Protein AF-A0A951SJ91-F1 (afdb_monomer)

Structure (mmCIF, N/CA/C/O backbone):
data_AF-A0A951SJ91-F1
#
_entry.id   AF-A0A951SJ91-F1
#
loop_
_atom_site.group_PDB
_atom_site.id
_atom_site.type_symbol
_atom_site.label_atom_id
_atom_site.label_alt_id
_atom_site.label_comp_id
_atom_site.label_asym_id
_atom_site.label_entity_id
_atom_site.label_seq_id
_atom_site.pdbx_PDB_ins_code
_atom_site.Cartn_x
_atom_site.Cartn_y
_atom_site.Cartn_z
_atom_site.occupancy
_atom_site.B_iso_or_equiv
_atom_site.auth_seq_id
_atom_site.auth_comp_id
_atom_site.auth_asym_id
_atom_site.auth_atom_id
_atom_site.pdbx_PDB_model_num
ATOM 1 N N . MET A 1 1 ? 55.233 -28.623 -39.637 1.00 49.59 1 MET A N 1
ATOM 2 C CA . MET A 1 1 ? 53.823 -29.049 -39.462 1.00 49.59 1 MET A CA 1
ATOM 3 C C . MET A 1 1 ? 53.183 -28.262 -38.309 1.00 49.59 1 MET A C 1
ATOM 5 O O . MET A 1 1 ? 52.496 -28.827 -37.476 1.00 49.59 1 MET A O 1
ATOM 9 N N . THR A 1 2 ? 53.434 -26.947 -38.256 1.00 54.41 2 THR A N 1
ATOM 10 C CA . THR A 1 2 ? 53.292 -26.124 -37.033 1.00 54.41 2 THR A CA 1
ATOM 11 C C . THR A 1 2 ? 52.490 -24.838 -37.268 1.00 54.41 2 THR A C 1
ATOM 13 O O . THR A 1 2 ? 51.971 -24.263 -36.326 1.00 54.41 2 THR A O 1
ATOM 16 N N . ALA A 1 3 ? 52.283 -24.431 -38.526 1.00 51.47 3 ALA A N 1
ATOM 17 C CA . ALA A 1 3 ? 51.548 -23.208 -38.870 1.00 51.47 3 ALA A CA 1
ATOM 18 C C . ALA A 1 3 ? 50.010 -23.360 -38.848 1.00 51.47 3 ALA A C 1
ATOM 20 O O . ALA A 1 3 ? 49.278 -22.373 -38.905 1.00 51.47 3 ALA A O 1
ATOM 21 N N . ARG A 1 4 ? 49.487 -24.596 -38.799 1.00 49.28 4 ARG A N 1
ATOM 22 C CA . ARG A 1 4 ? 48.033 -24.851 -38.810 1.00 49.28 4 ARG A CA 1
ATOM 23 C C . ARG A 1 4 ? 47.406 -24.718 -37.419 1.00 49.28 4 ARG A C 1
ATOM 25 O O . ARG A 1 4 ? 46.230 -24.389 -37.332 1.00 49.28 4 ARG A O 1
ATOM 32 N N . THR A 1 5 ? 48.195 -24.926 -36.367 1.00 52.50 5 THR A N 1
ATOM 33 C CA . THR A 1 5 ? 47.739 -24.951 -34.971 1.00 52.50 5 THR A CA 1
ATOM 34 C C . THR A 1 5 ? 47.610 -23.543 -34.373 1.00 52.50 5 THR A C 1
ATOM 36 O O . THR A 1 5 ? 46.687 -23.285 -33.603 1.00 52.50 5 THR A O 1
ATOM 39 N N . GLU A 1 6 ? 48.447 -22.592 -34.799 1.00 48.12 6 GLU A N 1
ATOM 40 C CA . GLU A 1 6 ? 48.393 -21.195 -34.330 1.00 48.12 6 GLU A CA 1
ATOM 41 C C . GLU A 1 6 ? 47.190 -20.422 -34.896 1.00 48.12 6 GLU A C 1
ATOM 43 O O . GLU A 1 6 ? 46.561 -19.633 -34.190 1.00 48.12 6 GLU A O 1
ATOM 48 N N . ARG A 1 7 ? 46.774 -20.706 -36.142 1.00 52.22 7 ARG A N 1
ATOM 49 C CA . ARG A 1 7 ? 45.568 -20.089 -36.732 1.00 52.22 7 ARG A CA 1
ATOM 50 C C . ARG A 1 7 ? 44.275 -20.511 -36.044 1.00 52.22 7 ARG A C 1
ATOM 52 O O . ARG A 1 7 ? 43.308 -19.755 -36.067 1.00 52.22 7 ARG A O 1
ATOM 59 N N . THR A 1 8 ? 44.227 -21.709 -35.472 1.00 52.72 8 THR A N 1
ATOM 60 C CA . THR A 1 8 ? 43.046 -22.186 -34.744 1.00 52.72 8 THR A CA 1
ATOM 61 C C . THR A 1 8 ? 42.941 -21.582 -33.350 1.00 52.72 8 THR A C 1
ATOM 63 O O . THR A 1 8 ? 41.828 -21.277 -32.942 1.00 52.72 8 THR A O 1
ATOM 66 N N . ALA A 1 9 ? 44.058 -21.329 -32.660 1.00 50.81 9 ALA A N 1
ATOM 67 C CA . ALA A 1 9 ? 44.042 -20.654 -31.360 1.00 50.81 9 ALA A CA 1
ATOM 68 C C . ALA A 1 9 ? 43.605 -19.183 -31.495 1.00 50.81 9 ALA A C 1
ATOM 70 O O . ALA A 1 9 ? 42.631 -18.769 -30.872 1.00 50.81 9 ALA A O 1
ATOM 71 N N . SER A 1 10 ? 44.210 -18.443 -32.433 1.00 49.03 10 SER A N 1
ATOM 72 C CA . SER A 1 10 ? 43.890 -17.027 -32.677 1.00 49.03 10 SER A CA 1
ATOM 73 C C . SER A 1 10 ? 42.426 -16.787 -33.090 1.00 49.03 10 SER A C 1
ATOM 75 O O . SER A 1 10 ? 41.836 -15.771 -32.726 1.00 49.03 10 SER A O 1
ATOM 77 N N . LYS A 1 11 ? 41.806 -17.738 -33.806 1.00 51.31 11 LYS A N 1
ATOM 78 C CA . LYS A 1 11 ? 40.409 -17.649 -34.273 1.00 51.31 11 LYS A CA 1
ATOM 79 C C . LYS A 1 11 ? 39.373 -18.069 -33.218 1.00 51.31 11 LYS A C 1
ATOM 81 O O . LYS A 1 11 ? 38.188 -17.791 -33.384 1.00 51.31 11 LYS A O 1
ATOM 86 N N . VAL A 1 12 ? 39.797 -18.772 -32.167 1.00 51.25 12 VAL A N 1
ATOM 87 C CA . VAL A 1 12 ? 38.943 -19.140 -31.026 1.00 51.25 12 VAL A CA 1
ATOM 88 C C . VAL A 1 12 ? 38.939 -18.017 -29.988 1.00 51.25 12 VAL A C 1
ATOM 90 O O . VAL A 1 12 ? 37.874 -17.683 -29.477 1.00 51.25 12 VAL A O 1
ATOM 93 N N . GLU A 1 13 ? 40.083 -17.369 -29.764 1.00 48.16 13 GLU A N 1
ATOM 94 C CA . GLU A 1 13 ? 40.218 -16.226 -28.846 1.00 48.16 13 GLU A CA 1
ATOM 95 C C . GLU A 1 13 ? 39.418 -15.000 -29.317 1.00 48.16 13 GLU A C 1
ATOM 97 O O . GLU A 1 13 ? 38.679 -14.407 -28.538 1.00 48.16 13 GLU A O 1
ATOM 102 N N . THR A 1 14 ? 39.415 -14.706 -30.624 1.00 51.28 14 THR A N 1
ATOM 103 C CA . THR A 1 14 ? 38.581 -13.625 -31.199 1.00 51.28 14 THR A CA 1
ATOM 104 C C . THR A 1 14 ? 37.077 -13.906 -31.172 1.00 51.28 14 THR A C 1
ATOM 106 O O . THR A 1 14 ? 36.283 -12.988 -31.335 1.00 51.28 14 THR A O 1
ATOM 109 N N . ARG A 1 15 ? 36.654 -15.161 -30.974 1.00 50.06 15 ARG A N 1
ATOM 110 C CA . ARG A 1 15 ? 35.231 -15.538 -30.926 1.00 50.06 15 ARG A CA 1
ATOM 111 C C . ARG A 1 15 ? 34.666 -15.542 -29.504 1.00 50.06 15 ARG A C 1
ATOM 113 O O . ARG A 1 15 ? 33.449 -15.513 -29.341 1.00 50.06 15 ARG A O 1
ATOM 120 N N . ALA A 1 16 ? 35.534 -15.613 -28.496 1.00 49.72 16 ALA A N 1
ATOM 121 C CA . ALA A 1 16 ? 35.150 -15.530 -27.091 1.00 49.72 16 ALA A CA 1
ATOM 122 C C . ALA A 1 16 ? 34.944 -14.071 -26.644 1.00 49.72 16 ALA A C 1
ATOM 124 O O . ALA A 1 16 ? 34.013 -13.808 -25.889 1.00 49.72 16 ALA A O 1
ATOM 125 N N . ASP A 1 17 ? 35.731 -13.133 -27.182 1.00 47.31 17 ASP A N 1
ATOM 126 C CA . ASP A 1 17 ? 35.609 -11.695 -26.882 1.00 47.31 17 ASP A CA 1
ATOM 127 C C . ASP A 1 17 ? 34.339 -11.050 -27.475 1.00 47.31 17 ASP A C 1
ATOM 129 O O . ASP A 1 17 ? 33.801 -10.088 -26.933 1.00 47.31 17 ASP A O 1
ATOM 133 N N . ASP A 1 18 ? 33.789 -11.622 -28.550 1.00 50.06 18 ASP A N 1
ATOM 134 C CA . ASP A 1 18 ? 32.609 -11.093 -29.258 1.00 50.06 18 ASP A CA 1
ATOM 135 C C . ASP A 1 18 ? 31.266 -11.477 -28.599 1.00 50.06 18 ASP A C 1
ATOM 137 O O . ASP A 1 18 ? 30.194 -11.097 -29.061 1.00 50.06 18 ASP A O 1
ATOM 141 N N . ARG A 1 19 ? 31.302 -12.263 -27.513 1.00 52.75 19 ARG A N 1
ATOM 142 C CA . ARG A 1 19 ? 30.105 -12.666 -26.752 1.00 52.75 19 ARG A CA 1
ATOM 143 C C . ARG A 1 19 ? 29.877 -11.851 -25.485 1.00 52.75 19 ARG A C 1
ATOM 145 O O . ARG A 1 19 ? 28.822 -11.961 -24.884 1.00 52.75 19 ARG A O 1
ATOM 152 N N . MET A 1 20 ? 30.828 -11.013 -25.077 1.00 47.75 20 MET A N 1
ATOM 153 C CA . MET A 1 20 ? 30.687 -10.206 -23.859 1.00 47.75 20 MET A CA 1
ATOM 154 C C . MET A 1 20 ? 30.019 -8.838 -24.097 1.00 47.75 20 MET A C 1
ATOM 156 O O . MET A 1 20 ? 29.743 -8.112 -23.147 1.00 47.75 20 MET A O 1
ATOM 160 N N . THR A 1 21 ? 29.671 -8.510 -25.346 1.00 55.25 21 THR A N 1
ATOM 161 C CA . THR A 1 21 ? 28.839 -7.357 -25.753 1.00 55.25 21 THR A CA 1
ATOM 162 C C . THR A 1 21 ? 27.335 -7.694 -25.757 1.00 55.25 21 THR A C 1
ATOM 164 O O . THR A 1 21 ? 26.561 -7.145 -26.539 1.00 55.25 21 THR A O 1
ATOM 167 N N . GLU A 1 22 ? 26.906 -8.621 -24.896 1.00 63.34 22 GLU A N 1
ATOM 168 C CA . GLU A 1 22 ? 25.651 -9.382 -25.033 1.00 63.34 22 GLU A CA 1
ATOM 169 C C . GLU A 1 22 ? 24.344 -8.604 -24.772 1.00 63.34 22 GLU A C 1
ATOM 171 O O . GLU A 1 22 ? 23.268 -9.129 -25.048 1.00 63.34 22 GLU A O 1
ATOM 176 N N . PHE A 1 23 ? 24.399 -7.334 -24.351 1.00 63.84 23 PHE A N 1
ATOM 177 C CA . PHE A 1 23 ? 23.214 -6.470 -24.252 1.00 63.84 23 PHE A CA 1
ATOM 178 C C . PHE A 1 23 ? 23.517 -5.072 -24.798 1.00 63.84 23 PHE A C 1
ATOM 180 O O . PHE A 1 23 ? 24.390 -4.380 -24.263 1.00 63.84 23 PHE A O 1
ATOM 187 N N . PRO A 1 24 ? 22.827 -4.614 -25.856 1.00 76.50 24 PRO A N 1
ATOM 188 C CA . PRO A 1 24 ? 23.099 -3.304 -26.425 1.00 76.50 24 PRO A CA 1
ATOM 189 C C . PRO A 1 24 ? 22.694 -2.214 -25.417 1.00 76.50 24 PRO A C 1
ATOM 191 O O . PRO A 1 24 ? 21.654 -2.298 -24.765 1.00 76.50 24 PRO A O 1
ATOM 194 N N . ALA A 1 25 ? 23.509 -1.162 -25.290 1.00 80.31 25 ALA A N 1
ATOM 195 C CA . ALA A 1 25 ? 23.291 -0.082 -24.318 1.00 80.31 25 ALA A CA 1
ATOM 196 C C . ALA A 1 25 ? 21.861 0.524 -24.312 1.00 80.31 25 ALA A C 1
ATOM 198 O O . ALA A 1 25 ? 21.367 0.835 -23.227 1.00 80.31 25 ALA A O 1
ATOM 199 N N . PRO A 1 26 ? 21.154 0.664 -25.456 1.00 83.44 26 PRO A N 1
ATOM 200 C CA . PRO A 1 26 ? 19.747 1.071 -25.472 1.00 83.44 26 PRO A CA 1
ATOM 201 C C . PRO A 1 26 ? 18.810 0.139 -24.697 1.00 83.44 26 PRO A C 1
ATOM 203 O O . PRO A 1 26 ? 17.900 0.622 -24.027 1.00 83.44 26 PRO A O 1
ATOM 206 N N . ASP A 1 27 ? 19.038 -1.172 -24.749 1.00 84.44 27 ASP A N 1
ATOM 207 C CA . ASP A 1 27 ? 18.193 -2.160 -24.075 1.00 84.44 27 ASP A CA 1
ATOM 208 C C . ASP A 1 27 ? 18.441 -2.137 -22.561 1.00 84.44 27 ASP A C 1
ATOM 210 O O . ASP A 1 27 ? 17.496 -2.157 -21.772 1.00 84.44 27 ASP A O 1
ATOM 214 N N . LEU A 1 28 ? 19.696 -1.945 -22.139 1.00 83.69 28 LEU A N 1
ATOM 215 C CA . LEU A 1 28 ? 20.040 -1.718 -20.730 1.00 83.69 28 LEU A CA 1
ATOM 216 C C . LEU A 1 28 ? 19.425 -0.424 -20.178 1.00 83.69 28 LEU A C 1
ATOM 218 O O . LEU A 1 28 ? 18.937 -0.403 -19.043 1.00 83.69 28 LEU A O 1
ATOM 222 N N . MET A 1 29 ? 19.412 0.653 -20.970 1.00 88.06 29 MET A N 1
ATOM 223 C CA . MET A 1 29 ? 18.747 1.901 -20.585 1.00 88.06 29 MET A CA 1
ATOM 224 C C . MET A 1 29 ? 17.239 1.695 -20.417 1.00 88.06 29 MET A C 1
ATOM 226 O O . MET A 1 29 ? 16.693 2.078 -19.384 1.00 88.06 29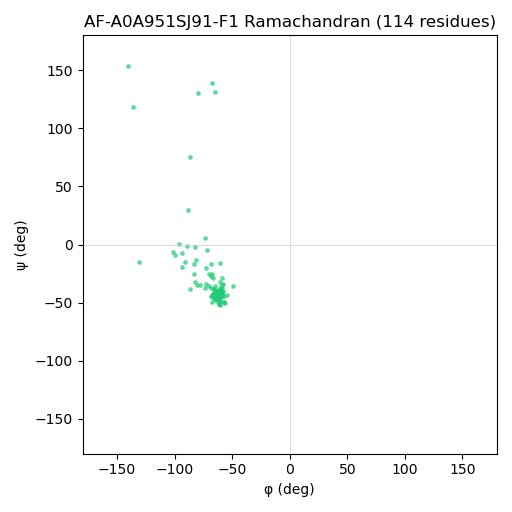 MET A O 1
ATOM 230 N N . LYS A 1 30 ? 16.571 1.030 -21.368 1.00 87.62 30 LYS A N 1
ATOM 231 C CA . LYS A 1 30 ? 15.130 0.737 -21.282 1.00 87.62 30 LYS A CA 1
ATOM 232 C C . LYS A 1 30 ? 14.778 -0.166 -20.104 1.00 87.62 30 LYS A C 1
ATOM 234 O O . LYS A 1 30 ? 13.803 0.109 -19.402 1.00 87.62 30 LYS A O 1
ATOM 239 N N . MET A 1 31 ? 15.582 -1.195 -19.844 1.00 87.38 31 MET A N 1
ATOM 240 C CA . MET A 1 31 ? 15.448 -2.037 -18.655 1.00 87.38 31 MET A CA 1
ATOM 241 C C . MET A 1 31 ? 15.533 -1.189 -17.381 1.00 87.38 31 MET A C 1
ATOM 243 O O . MET A 1 31 ? 14.653 -1.268 -16.527 1.00 87.38 31 MET A O 1
ATOM 247 N N . THR A 1 32 ? 16.552 -0.333 -17.276 1.00 88.12 32 THR A N 1
ATOM 248 C CA . THR A 1 32 ? 16.753 0.534 -16.106 1.00 88.12 32 THR A CA 1
ATOM 249 C C . THR A 1 32 ? 15.577 1.490 -15.911 1.00 88.12 32 THR A C 1
ATOM 251 O O . THR A 1 32 ? 15.065 1.608 -14.800 1.00 88.12 32 THR A O 1
ATOM 254 N N . THR A 1 33 ? 15.089 2.124 -16.982 1.00 91.75 33 THR A N 1
ATOM 255 C CA . THR A 1 33 ? 13.893 2.978 -16.934 1.00 91.75 33 THR A CA 1
ATOM 256 C C . THR A 1 33 ? 12.652 2.196 -16.498 1.00 91.75 33 THR A C 1
ATOM 258 O O . THR A 1 33 ? 11.886 2.685 -15.673 1.00 91.75 33 THR A O 1
ATOM 261 N N . THR A 1 34 ? 12.470 0.970 -16.993 1.00 91.00 34 THR A N 1
ATOM 262 C CA . THR A 1 34 ? 11.345 0.097 -16.615 1.00 91.00 34 THR A CA 1
ATOM 263 C C . THR A 1 34 ? 11.381 -0.236 -15.123 1.00 91.00 34 THR A C 1
ATOM 265 O O . THR A 1 34 ? 10.376 -0.084 -14.431 1.00 91.00 34 THR A O 1
ATOM 268 N N . LEU A 1 35 ? 12.554 -0.602 -14.597 1.00 90.75 35 LEU A N 1
ATOM 269 C CA . LEU A 1 35 ? 12.747 -0.855 -13.168 1.00 90.75 35 LEU A CA 1
ATOM 270 C C . LEU A 1 35 ? 12.519 0.406 -12.321 1.00 90.75 35 LEU A C 1
ATOM 272 O O . LEU A 1 35 ? 11.864 0.332 -11.285 1.00 90.75 35 LEU A O 1
ATOM 276 N N . MET A 1 36 ? 13.012 1.570 -12.755 1.00 92.94 36 MET A N 1
ATOM 277 C CA . MET A 1 36 ? 12.796 2.843 -12.049 1.00 92.94 36 MET A CA 1
ATOM 278 C C . MET A 1 36 ? 11.318 3.243 -11.999 1.00 92.94 36 MET A C 1
ATOM 280 O O . MET A 1 36 ? 10.836 3.705 -10.961 1.00 92.94 36 MET A O 1
ATOM 284 N N . ASN A 1 37 ? 10.588 3.041 -13.095 1.00 92.81 37 ASN A N 1
ATOM 285 C CA . ASN A 1 37 ? 9.150 3.288 -13.141 1.00 92.81 37 ASN A CA 1
ATOM 286 C C . ASN A 1 37 ? 8.402 2.331 -12.205 1.00 92.81 37 ASN A C 1
ATOM 288 O O . ASN A 1 37 ? 7.605 2.789 -11.388 1.00 92.81 37 ASN A O 1
ATOM 292 N N . GLY A 1 38 ? 8.721 1.032 -12.248 1.00 93.12 38 GLY A N 1
ATOM 293 C CA . GLY A 1 38 ? 8.136 0.038 -11.344 1.00 93.12 38 GLY A CA 1
ATOM 294 C C . GLY A 1 38 ? 8.436 0.326 -9.869 1.00 93.12 38 GLY A C 1
ATOM 295 O O . GLY A 1 38 ? 7.558 0.203 -9.018 1.00 93.12 38 GLY A O 1
ATOM 296 N N . TRP A 1 39 ? 9.645 0.802 -9.555 1.00 92.31 39 TRP A N 1
ATOM 297 C CA . TRP A 1 39 ? 10.005 1.232 -8.203 1.00 92.31 39 TRP A CA 1
ATOM 298 C C . TRP A 1 39 ? 9.213 2.461 -7.747 1.00 92.31 39 TRP A C 1
ATOM 300 O O . TRP A 1 39 ? 8.812 2.561 -6.587 1.00 92.31 39 TRP A O 1
ATOM 310 N N . THR A 1 40 ? 8.967 3.405 -8.654 1.00 94.69 40 THR A N 1
ATOM 311 C CA . THR A 1 40 ? 8.151 4.591 -8.363 1.00 94.69 40 THR A CA 1
ATOM 312 C C . THR A 1 40 ? 6.708 4.186 -8.063 1.00 94.69 40 THR A C 1
ATOM 314 O O . THR A 1 40 ? 6.171 4.595 -7.036 1.00 94.69 40 THR A O 1
ATOM 317 N N . GLU A 1 41 ? 6.120 3.315 -8.891 1.00 93.94 41 GLU A N 1
ATOM 318 C CA . GLU A 1 41 ? 4.783 2.747 -8.668 1.00 93.94 41 GLU A CA 1
ATOM 319 C C . GLU A 1 41 ? 4.704 2.018 -7.317 1.00 93.94 41 GLU A C 1
ATOM 321 O O . GLU A 1 41 ? 3.778 2.254 -6.538 1.00 93.94 41 GLU A O 1
ATOM 326 N N . LEU A 1 42 ? 5.719 1.214 -6.978 1.00 91.94 42 LEU A N 1
ATOM 327 C CA . LEU A 1 42 ? 5.782 0.496 -5.703 1.00 91.94 42 LEU A CA 1
ATOM 328 C C . LEU A 1 42 ? 5.789 1.453 -4.507 1.00 91.94 42 LEU A C 1
ATOM 330 O O . LEU A 1 42 ? 5.049 1.245 -3.546 1.00 91.94 42 LEU A O 1
ATOM 334 N N . ASN A 1 43 ? 6.590 2.519 -4.559 1.00 92.94 43 ASN A N 1
ATOM 335 C CA . ASN A 1 43 ? 6.625 3.511 -3.484 1.00 92.94 43 ASN A CA 1
ATOM 336 C C . ASN A 1 43 ? 5.287 4.241 -3.334 1.00 92.94 43 ASN A C 1
ATOM 338 O O . ASN A 1 43 ? 4.838 4.465 -2.210 1.00 92.94 43 ASN A O 1
ATOM 342 N N . THR A 1 44 ? 4.628 4.590 -4.441 1.00 94.31 44 THR A N 1
ATOM 343 C CA . THR A 1 44 ? 3.293 5.200 -4.405 1.00 94.31 44 THR A CA 1
ATOM 344 C C . THR A 1 44 ? 2.273 4.273 -3.743 1.00 94.31 44 THR A C 1
ATOM 346 O O . THR A 1 44 ? 1.489 4.734 -2.907 1.00 94.31 44 THR A O 1
ATOM 349 N N . HIS A 1 45 ? 2.311 2.976 -4.054 1.00 92.06 45 HIS A N 1
ATOM 350 C CA . HIS A 1 45 ? 1.465 1.968 -3.413 1.00 92.06 45 HIS A CA 1
ATOM 351 C C . HIS A 1 45 ? 1.7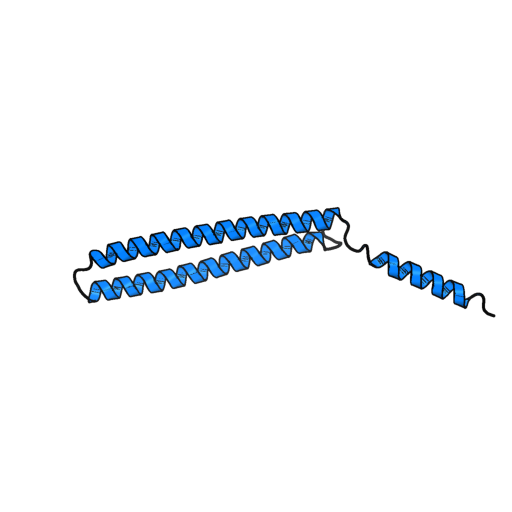30 1.865 -1.908 1.00 92.06 45 HIS A C 1
ATOM 353 O O . HIS A 1 45 ? 0.808 2.028 -1.109 1.00 92.06 45 HIS A O 1
ATOM 359 N N . LEU A 1 46 ? 2.996 1.722 -1.505 1.00 91.31 46 LEU A N 1
ATOM 360 C CA . LEU A 1 46 ? 3.381 1.632 -0.093 1.00 91.31 46 LEU A CA 1
ATOM 361 C C . LEU A 1 46 ? 2.962 2.868 0.713 1.00 91.31 46 LEU A C 1
ATOM 363 O O . LEU A 1 46 ? 2.456 2.741 1.829 1.00 91.31 46 LEU A O 1
ATOM 367 N N . LEU A 1 47 ? 3.132 4.068 0.151 1.00 95.44 47 LEU A N 1
ATOM 368 C CA . LEU A 1 47 ? 2.695 5.309 0.792 1.00 95.44 47 LEU A CA 1
ATOM 369 C C . LEU A 1 47 ? 1.170 5.376 0.923 1.00 95.44 47 LEU A C 1
ATOM 371 O O . LEU A 1 47 ? 0.666 5.773 1.974 1.00 95.44 47 LEU A O 1
ATOM 375 N N . SER A 1 48 ? 0.437 4.964 -0.111 1.00 93.62 48 SER A N 1
ATOM 376 C CA . SER A 1 48 ? -1.032 4.932 -0.091 1.00 93.62 48 SER A CA 1
ATOM 377 C C . SER A 1 48 ? -1.558 3.936 0.946 1.00 93.62 48 SER A C 1
ATOM 379 O O . SER A 1 48 ? -2.488 4.244 1.698 1.00 93.62 48 SER A O 1
ATOM 381 N N . PHE A 1 49 ? -0.917 2.771 1.054 1.00 93.38 49 PHE A N 1
ATOM 382 C CA . PHE A 1 49 ? -1.214 1.782 2.085 1.00 93.38 49 PHE A CA 1
ATOM 383 C C . PHE A 1 49 ? -0.929 2.328 3.490 1.00 93.38 49 PHE A C 1
ATOM 385 O O . PHE A 1 49 ? -1.783 2.240 4.372 1.00 93.38 49 PHE A O 1
ATOM 392 N N . ALA A 1 50 ? 0.224 2.973 3.700 1.00 93.81 50 ALA A N 1
ATOM 393 C CA . ALA A 1 50 ? 0.566 3.587 4.982 1.00 93.81 50 ALA A CA 1
ATOM 394 C C . ALA A 1 50 ? -0.448 4.671 5.395 1.00 93.81 50 ALA A C 1
ATOM 396 O O . ALA A 1 50 ? -0.898 4.693 6.541 1.00 93.81 50 ALA A O 1
ATOM 397 N N . GLN A 1 51 ? -0.863 5.533 4.461 1.00 95.56 51 GLN A N 1
ATOM 398 C CA . GLN A 1 51 ? -1.897 6.546 4.705 1.00 95.56 51 GLN A CA 1
ATOM 399 C C . GLN A 1 51 ? -3.241 5.916 5.086 1.00 95.56 51 GLN A C 1
ATOM 401 O O . GLN A 1 51 ? -3.896 6.373 6.025 1.00 95.56 51 GLN A O 1
ATOM 406 N N . THR A 1 52 ? -3.634 4.851 4.387 1.00 93.81 52 THR A N 1
ATOM 407 C CA . THR A 1 52 ? -4.873 4.113 4.668 1.00 93.81 52 THR A CA 1
ATOM 408 C C . THR A 1 52 ? -4.823 3.457 6.045 1.00 93.81 52 THR A C 1
ATOM 410 O O . THR A 1 52 ? -5.763 3.595 6.821 1.00 93.81 52 THR A O 1
ATOM 413 N N . SER A 1 53 ? -3.699 2.830 6.397 1.00 91.69 53 SER A N 1
ATOM 414 C CA . SER A 1 53 ? -3.479 2.229 7.716 1.00 91.69 53 SER A CA 1
ATOM 415 C C . SER A 1 53 ? -3.585 3.262 8.845 1.00 91.69 53 SER A C 1
ATOM 417 O O . SER A 1 53 ? -4.280 3.035 9.835 1.00 91.69 53 SER A O 1
ATOM 419 N N . ILE A 1 54 ? -2.984 4.446 8.674 1.00 95.25 54 ILE A N 1
ATOM 420 C CA . ILE A 1 54 ? -3.106 5.546 9.644 1.00 95.25 54 ILE A CA 1
ATOM 421 C C . ILE A 1 54 ? -4.565 5.985 9.795 1.00 95.25 54 ILE A C 1
ATOM 423 O O . ILE A 1 54 ? -5.035 6.130 10.923 1.00 95.25 54 ILE A O 1
ATOM 427 N N . ARG A 1 55 ? -5.293 6.176 8.686 1.00 95.50 55 ARG A N 1
ATOM 428 C CA . ARG A 1 55 ? -6.708 6.571 8.730 1.00 95.50 55 ARG A CA 1
ATOM 429 C C . ARG A 1 55 ? -7.558 5.516 9.445 1.00 95.50 55 ARG A C 1
ATOM 431 O O . ARG A 1 55 ? -8.265 5.865 10.382 1.00 95.50 55 ARG A O 1
ATOM 438 N N . ASN A 1 56 ? -7.391 4.239 9.102 1.00 93.12 56 ASN A N 1
ATOM 439 C CA . ASN A 1 56 ? -8.101 3.131 9.748 1.00 93.12 56 ASN A CA 1
ATOM 440 C C . ASN A 1 56 ? -7.836 3.080 11.263 1.00 93.12 56 ASN A C 1
ATOM 442 O O . ASN A 1 56 ? -8.757 2.850 12.044 1.00 93.12 56 ASN A O 1
ATOM 446 N N . ASN A 1 57 ? -6.595 3.330 11.694 1.00 92.81 57 ASN A N 1
ATOM 447 C CA . ASN A 1 57 ? -6.244 3.375 13.115 1.00 92.81 57 ASN A CA 1
ATOM 448 C C . ASN A 1 57 ? -6.875 4.572 13.839 1.00 92.81 57 ASN A C 1
ATOM 450 O O . ASN A 1 57 ? -7.284 4.444 14.993 1.00 92.81 57 ASN A O 1
ATOM 454 N N . LEU A 1 58 ? -6.966 5.733 13.183 1.00 96.50 58 LEU A N 1
ATOM 455 C CA . LEU A 1 58 ? -7.648 6.902 13.742 1.00 96.50 58 LEU A CA 1
ATOM 456 C C . LEU A 1 58 ? -9.154 6.662 13.876 1.00 96.50 58 LEU A C 1
ATOM 458 O O . LEU A 1 58 ? -9.720 6.987 14.919 1.00 96.50 58 LEU A O 1
ATOM 462 N N . ASP A 1 59 ? -9.778 6.052 12.871 1.00 95.31 59 ASP A N 1
ATOM 463 C CA . ASP A 1 59 ? -11.200 5.703 12.896 1.00 95.31 59 ASP A CA 1
ATOM 464 C C . ASP A 1 59 ? -11.486 4.686 14.014 1.00 95.31 59 ASP A C 1
ATOM 466 O O . ASP A 1 59 ? -12.387 4.883 14.829 1.00 95.31 59 ASP A O 1
ATOM 470 N N . ALA A 1 60 ? -10.643 3.655 14.143 1.00 94.69 60 ALA A N 1
ATOM 471 C CA . ALA A 1 60 ? -10.709 2.689 15.238 1.00 94.69 60 ALA A CA 1
ATOM 472 C C . ALA A 1 60 ? -10.564 3.353 16.617 1.00 94.69 60 ALA A C 1
ATOM 474 O O . ALA A 1 60 ? -11.301 3.033 17.547 1.00 94.69 60 ALA A O 1
ATOM 475 N N . ALA A 1 61 ? -9.634 4.301 16.762 1.00 95.50 61 ALA A N 1
ATOM 476 C CA . ALA A 1 61 ? -9.444 5.030 18.011 1.00 95.50 61 ALA A CA 1
ATOM 477 C C . ALA A 1 61 ? -10.657 5.905 18.368 1.00 95.50 61 ALA A C 1
ATOM 479 O O . ALA A 1 61 ? -10.991 6.036 19.547 1.00 95.50 61 ALA A O 1
ATOM 480 N N . GLN A 1 62 ? -11.323 6.500 17.374 1.00 96.31 62 GLN A N 1
ATOM 481 C CA . GLN A 1 62 ? -12.569 7.240 17.585 1.00 96.31 62 GLN A CA 1
ATOM 482 C C . GLN A 1 62 ? -13.704 6.310 18.020 1.00 96.31 62 GLN A C 1
ATOM 484 O O . GLN A 1 62 ? -14.435 6.635 18.951 1.00 96.31 62 GLN A O 1
ATOM 489 N N . GLU A 1 63 ? -13.821 5.139 17.403 1.00 95.50 63 GLU A N 1
ATOM 490 C CA . GLU A 1 63 ? -14.845 4.154 17.752 1.00 95.50 63 GLU A CA 1
ATOM 491 C C . GLU A 1 63 ? -14.650 3.598 19.166 1.00 95.50 63 GLU A C 1
ATOM 493 O O . GLU A 1 63 ? -15.591 3.576 19.958 1.00 95.50 63 GLU A O 1
ATOM 498 N N . LEU A 1 64 ? -13.407 3.276 19.536 1.00 95.69 64 LEU A N 1
ATOM 499 C CA . LEU A 1 64 ? -13.059 2.836 20.889 1.00 95.69 64 LEU A CA 1
ATOM 500 C C . LEU A 1 64 ? -13.410 3.877 21.959 1.00 95.69 64 LEU A C 1
ATOM 502 O O . LEU A 1 64 ? -13.821 3.505 23.055 1.00 95.69 64 LEU A O 1
ATOM 506 N N . ARG A 1 65 ? -13.285 5.177 21.657 1.00 96.25 65 ARG A N 1
ATOM 507 C CA . ARG A 1 65 ? -13.685 6.255 22.583 1.00 96.25 65 ARG A CA 1
ATOM 508 C C . ARG A 1 65 ? -15.192 6.328 22.813 1.00 96.25 65 ARG A C 1
ATOM 510 O O . ARG A 1 65 ? -15.605 6.835 23.851 1.00 96.25 65 ARG A O 1
ATOM 517 N N . ASN A 1 66 ? -15.986 5.859 21.856 1.00 96.38 66 ASN A N 1
ATOM 518 C CA . ASN A 1 66 ? -17.444 5.896 21.921 1.00 96.38 66 ASN A CA 1
ATOM 519 C C . ASN A 1 66 ? -18.052 4.607 22.495 1.00 96.38 66 ASN A C 1
ATOM 521 O O . ASN A 1 66 ? -19.257 4.574 22.737 1.00 96.38 66 ASN A O 1
ATOM 525 N N . CYS A 1 67 ? -17.243 3.568 22.723 1.00 97.19 67 CYS A N 1
ATOM 526 C CA . CYS A 1 67 ? -17.700 2.313 23.311 1.00 97.19 67 CYS A CA 1
ATOM 527 C C . CYS A 1 67 ? -18.186 2.527 24.753 1.00 97.19 67 CYS A C 1
ATOM 529 O O . CYS A 1 67 ? -17.488 3.120 25.578 1.00 97.19 67 CYS A O 1
ATOM 531 N N . GLN A 1 68 ? -19.366 2.003 25.076 1.00 97.50 68 GLN A N 1
ATOM 532 C CA . GLN A 1 68 ? -19.991 2.098 26.399 1.00 97.50 68 GLN A CA 1
ATOM 533 C C . GLN A 1 68 ? -19.845 0.814 27.221 1.00 97.50 68 GLN A C 1
ATOM 535 O O . GLN A 1 68 ? -20.189 0.790 28.404 1.00 97.50 68 GLN A O 1
ATOM 540 N N . SER A 1 69 ? -19.313 -0.252 26.618 1.00 97.62 69 SER A N 1
ATOM 541 C CA . SER A 1 69 ? -19.139 -1.546 27.271 1.00 97.62 69 SER A CA 1
ATOM 542 C C . SER A 1 69 ? -17.812 -2.227 26.901 1.00 97.62 69 SER A C 1
ATOM 544 O O . SER A 1 69 ? -17.279 -2.022 25.807 1.00 97.62 69 SER A O 1
ATOM 546 N N . PRO A 1 70 ? -17.269 -3.097 27.777 1.00 96.06 70 PRO A N 1
ATOM 547 C CA . PRO A 1 70 ? -16.110 -3.927 27.438 1.00 96.06 70 PRO A CA 1
ATOM 548 C C . PRO A 1 70 ? -16.348 -4.844 26.230 1.00 96.06 70 PRO A C 1
ATOM 550 O O . PRO A 1 70 ? -15.407 -5.169 25.510 1.00 96.06 70 PRO A O 1
ATOM 553 N N . GLN A 1 71 ? -17.599 -5.254 26.003 1.00 97.25 71 GLN A N 1
ATOM 554 C CA . GLN A 1 71 ? -17.971 -6.080 24.860 1.00 97.25 71 GLN A CA 1
ATOM 555 C C . GLN A 1 71 ? -17.817 -5.307 23.543 1.00 97.25 71 GLN A C 1
ATOM 557 O O . GLN A 1 71 ? -17.169 -5.807 22.630 1.00 97.25 71 GLN A O 1
ATOM 562 N N . GLU A 1 72 ? -18.289 -4.057 23.478 1.00 96.88 72 GLU A N 1
ATOM 563 C CA . GLU A 1 72 ? -18.092 -3.186 22.307 1.00 96.88 72 GLU A CA 1
ATOM 564 C C . GLU A 1 72 ? -16.608 -2.929 22.010 1.00 96.88 72 GLU A C 1
ATOM 566 O O . GLU A 1 72 ? -16.191 -2.911 20.850 1.00 96.88 72 GLU A O 1
ATOM 571 N N . VAL A 1 73 ? -15.783 -2.790 23.053 1.00 96.38 73 V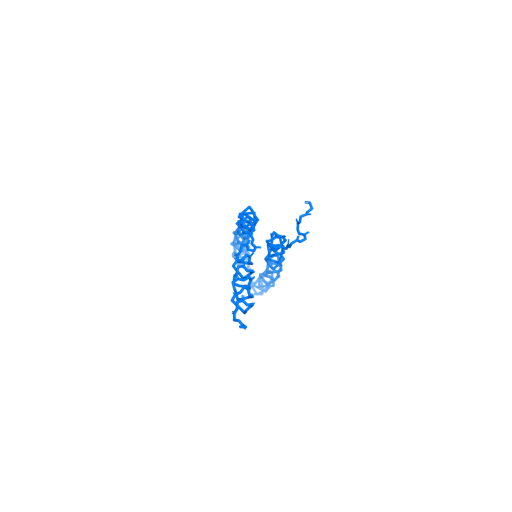AL A N 1
ATOM 572 C CA . VAL A 1 73 ? -14.327 -2.644 22.906 1.00 96.38 73 VAL A CA 1
ATOM 573 C C . VAL A 1 73 ? -13.701 -3.892 22.278 1.00 96.38 73 VAL A C 1
ATOM 575 O O . VAL A 1 73 ? -12.843 -3.773 21.400 1.00 96.38 73 VAL A O 1
ATOM 578 N N . LEU A 1 74 ? -14.106 -5.089 22.713 1.00 97.31 74 LEU A N 1
ATOM 579 C CA . LEU A 1 74 ? -13.617 -6.348 22.146 1.00 97.31 74 LEU A CA 1
ATOM 580 C C . LEU A 1 74 ? -14.076 -6.531 20.699 1.00 97.31 74 LEU A C 1
ATOM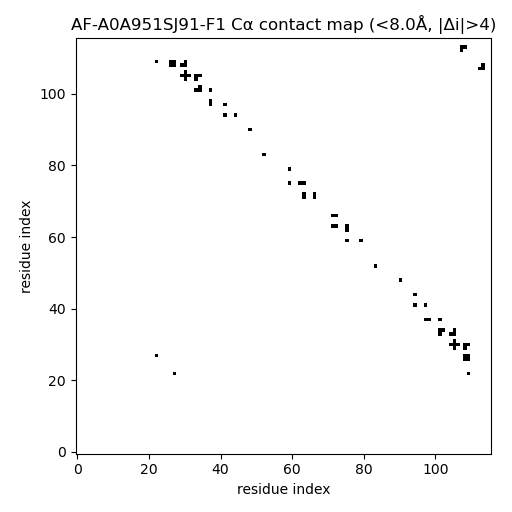 582 O O . LEU A 1 74 ? -13.258 -6.877 19.847 1.00 97.31 74 LEU A O 1
ATOM 586 N N . ASP A 1 75 ? -15.342 -6.246 20.405 1.00 96.69 75 ASP A N 1
ATOM 587 C CA . ASP A 1 75 ? -15.888 -6.336 19.050 1.00 96.69 75 ASP A CA 1
ATOM 588 C C . ASP A 1 75 ? -15.170 -5.371 18.096 1.00 96.69 75 ASP A C 1
ATOM 590 O O . ASP A 1 75 ? -14.766 -5.761 16.995 1.00 96.69 75 ASP A O 1
ATOM 594 N N . THR A 1 76 ? -14.909 -4.140 18.550 1.00 96.12 76 THR A N 1
ATOM 595 C CA . THR A 1 76 ? -14.132 -3.144 17.800 1.00 96.12 76 THR A CA 1
ATOM 596 C C . THR A 1 76 ? -12.715 -3.641 17.531 1.00 96.12 76 THR A C 1
ATOM 598 O O . THR A 1 76 ? -12.264 -3.626 16.385 1.00 96.12 76 THR A O 1
ATOM 601 N N . GLN A 1 77 ? -12.015 -4.149 18.549 1.00 94.69 77 GLN A N 1
ATOM 602 C CA . GLN A 1 77 ? -10.660 -4.678 18.379 1.00 94.69 77 GLN A CA 1
ATOM 603 C C . GLN A 1 77 ? -10.608 -5.881 17.431 1.00 94.69 77 GLN A C 1
ATOM 605 O O . GLN A 1 77 ? -9.734 -5.932 16.567 1.00 94.69 77 GLN A O 1
ATOM 610 N N . MET A 1 78 ? -11.542 -6.830 17.545 1.00 96.88 78 MET A N 1
ATOM 611 C CA . MET A 1 78 ? -11.603 -7.991 16.651 1.00 96.88 78 MET A CA 1
ATOM 612 C C . MET A 1 78 ? -11.870 -7.581 15.203 1.00 96.88 78 MET A C 1
ATOM 614 O O . MET A 1 78 ? -11.243 -8.113 14.284 1.00 96.88 78 MET A O 1
ATOM 618 N N . ARG A 1 79 ? -12.779 -6.623 14.988 1.00 95.62 79 ARG A N 1
ATOM 619 C CA . ARG A 1 79 ? -13.088 -6.097 13.655 1.00 95.62 79 ARG A CA 1
ATOM 620 C C . ARG A 1 79 ? -11.881 -5.394 13.041 1.00 95.62 79 ARG A C 1
ATOM 622 O O . ARG A 1 79 ? -11.556 -5.667 11.888 1.00 95.62 79 ARG A O 1
ATOM 629 N N . VAL A 1 80 ? -11.204 -4.538 13.806 1.00 94.25 80 VAL A N 1
ATOM 630 C CA . VAL A 1 80 ? -9.989 -3.841 13.358 1.00 94.25 80 VAL A CA 1
ATOM 631 C C . VAL A 1 80 ? -8.893 -4.846 13.033 1.00 94.25 80 VAL A C 1
ATOM 633 O O . VAL A 1 80 ? -8.347 -4.795 11.939 1.00 94.25 80 VAL A O 1
ATOM 636 N N . ALA A 1 81 ? -8.636 -5.816 13.915 1.00 94.44 81 ALA A N 1
ATOM 637 C CA . ALA A 1 81 ? -7.637 -6.851 13.678 1.00 94.44 81 ALA A CA 1
ATOM 638 C C . ALA A 1 81 ? -7.927 -7.640 12.394 1.00 94.44 81 ALA A C 1
ATOM 640 O O . ALA A 1 81 ? -7.042 -7.773 11.549 1.00 94.44 81 ALA A O 1
ATOM 641 N N . ARG A 1 82 ? -9.169 -8.115 12.206 1.00 96.12 82 ARG A N 1
ATOM 642 C CA . ARG A 1 82 ? -9.576 -8.817 10.978 1.00 96.12 82 ARG A CA 1
ATOM 643 C C . ARG A 1 82 ? -9.314 -7.958 9.745 1.00 96.12 82 ARG A C 1
ATOM 645 O O . ARG A 1 82 ? -8.663 -8.427 8.816 1.00 96.12 82 ARG A O 1
ATOM 652 N N . LYS A 1 83 ? -9.768 -6.703 9.769 1.00 94.00 83 LYS A N 1
ATOM 653 C CA . LYS A 1 83 ? -9.576 -5.773 8.658 1.00 94.00 83 LYS A CA 1
ATOM 654 C C . LYS A 1 83 ? -8.095 -5.534 8.361 1.00 94.00 83 LYS A C 1
ATOM 656 O O . LYS A 1 83 ? -7.698 -5.588 7.207 1.00 94.00 83 LYS A O 1
ATOM 661 N N . THR A 1 84 ? -7.262 -5.319 9.378 1.00 92.00 84 THR A N 1
ATOM 662 C CA . THR A 1 84 ? -5.816 -5.133 9.198 1.00 92.00 84 THR A CA 1
ATOM 663 C C . THR A 1 84 ? -5.166 -6.347 8.536 1.00 92.00 84 THR A C 1
ATOM 665 O O . THR A 1 84 ? -4.315 -6.177 7.665 1.00 92.00 84 THR A O 1
ATOM 668 N N . TYR A 1 85 ? -5.567 -7.566 8.909 1.00 95.12 85 TYR A N 1
ATOM 669 C CA . TYR A 1 85 ? -5.072 -8.781 8.259 1.00 95.12 85 TYR A CA 1
ATOM 670 C C . TYR A 1 85 ? -5.530 -8.900 6.803 1.00 95.12 85 TYR A C 1
ATOM 672 O O . TYR A 1 85 ? -4.720 -9.249 5.946 1.00 95.12 85 TYR A O 1
ATOM 680 N N . GLU A 1 86 ? -6.801 -8.614 6.518 1.00 95.44 86 GLU A N 1
ATOM 681 C CA . GLU A 1 86 ? -7.349 -8.626 5.156 1.00 95.44 86 GLU A CA 1
ATOM 682 C C . GLU A 1 86 ? -6.632 -7.603 4.265 1.00 95.44 86 GLU A C 1
ATOM 684 O O . GLU A 1 86 ? -6.086 -7.983 3.228 1.00 95.44 86 GLU A O 1
ATOM 689 N N . ASP A 1 87 ? -6.533 -6.352 4.727 1.00 92.62 87 ASP A N 1
ATOM 690 C CA . ASP A 1 87 ? -5.857 -5.258 4.025 1.00 92.62 87 ASP A CA 1
ATOM 691 C C . ASP A 1 87 ? -4.373 -5.605 3.769 1.00 92.62 87 ASP A C 1
ATOM 693 O O . ASP A 1 87 ? -3.847 -5.367 2.682 1.00 92.62 87 ASP A O 1
ATOM 697 N N . TYR A 1 88 ? -3.683 -6.214 4.743 1.00 92.69 88 TYR A N 1
ATOM 698 C CA . TYR A 1 88 ? -2.283 -6.625 4.587 1.00 92.69 88 TYR A CA 1
ATOM 699 C C . TYR A 1 88 ? -2.103 -7.744 3.554 1.00 92.69 88 TYR A C 1
ATOM 701 O O . TYR A 1 88 ? -1.181 -7.693 2.739 1.00 92.69 88 TYR A O 1
ATOM 709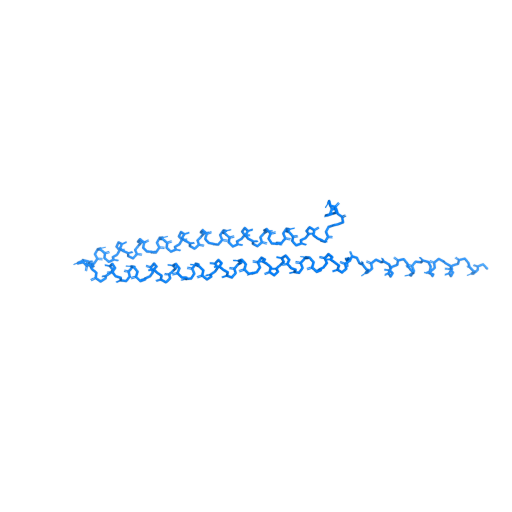 N N . LEU A 1 89 ? -2.960 -8.770 3.578 1.00 96.12 89 LEU A N 1
ATOM 710 C CA . LEU A 1 89 ? -2.887 -9.877 2.622 1.00 96.12 89 LEU A CA 1
ATOM 711 C C . LEU A 1 89 ? -3.190 -9.414 1.197 1.00 96.12 89 LEU A C 1
ATOM 713 O O . LEU A 1 89 ? -2.562 -9.893 0.250 1.00 96.12 89 LEU A O 1
ATOM 717 N N . GLU A 1 90 ? -4.150 -8.506 1.039 1.00 94.62 90 GLU A N 1
ATOM 718 C CA . GLU A 1 90 ? -4.454 -7.887 -0.245 1.00 94.62 90 GLU A CA 1
ATOM 719 C C . GLU A 1 90 ? -3.265 -7.070 -0.758 1.00 94.62 90 GLU A C 1
ATOM 721 O O . GLU A 1 90 ? -2.810 -7.291 -1.883 1.00 94.62 90 GLU A O 1
ATOM 726 N N . GLU A 1 91 ? -2.678 -6.216 0.082 1.00 93.12 91 GLU A N 1
ATOM 727 C CA . GLU A 1 91 ? -1.545 -5.390 -0.331 1.00 93.12 91 GLU A CA 1
ATOM 728 C C . GLU A 1 91 ? -0.300 -6.228 -0.650 1.00 93.12 91 GLU A C 1
ATOM 730 O O . GLU A 1 91 ? 0.384 -5.981 -1.643 1.00 93.12 91 GLU A O 1
ATOM 735 N N . ALA A 1 92 ? -0.037 -7.293 0.113 1.00 92.25 92 ALA A N 1
ATOM 736 C CA . ALA A 1 92 ? 1.048 -8.225 -0.183 1.00 92.25 92 ALA A CA 1
ATOM 737 C C . ALA A 1 92 ? 0.887 -8.881 -1.568 1.00 92.25 92 ALA A C 1
ATOM 739 O O . ALA A 1 92 ? 1.869 -9.040 -2.299 1.00 92.25 92 ALA A O 1
ATOM 740 N N . ARG A 1 93 ? -0.347 -9.228 -1.964 1.00 95.44 93 ARG A N 1
ATOM 741 C CA . ARG A 1 93 ? -0.638 -9.742 -3.314 1.00 95.44 93 ARG A CA 1
ATOM 742 C C . ARG A 1 93 ? -0.407 -8.672 -4.377 1.00 95.44 93 ARG A C 1
ATOM 744 O O . ARG A 1 93 ? 0.194 -8.974 -5.406 1.00 95.44 93 ARG A O 1
ATOM 751 N N . ASN A 1 94 ? -0.842 -7.438 -4.129 1.00 93.06 94 ASN A N 1
ATOM 752 C CA . ASN A 1 94 ? -0.659 -6.322 -5.059 1.00 93.06 94 ASN A CA 1
ATOM 753 C C . ASN A 1 94 ? 0.825 -6.023 -5.297 1.00 93.06 94 ASN A C 1
ATOM 755 O O . ASN A 1 94 ? 1.258 -5.950 -6.448 1.00 93.06 94 ASN A O 1
ATOM 759 N N . ILE A 1 95 ? 1.620 -5.954 -4.227 1.00 93.06 95 ILE A N 1
ATOM 760 C CA . ILE A 1 95 ? 3.075 -5.780 -4.297 1.00 93.06 95 ILE A CA 1
ATOM 761 C C . ILE A 1 95 ? 3.723 -6.940 -5.058 1.00 93.06 95 ILE A C 1
ATOM 763 O O . ILE A 1 95 ? 4.540 -6.707 -5.948 1.00 93.06 95 ILE A O 1
ATOM 767 N N . GLY A 1 96 ? 3.340 -8.185 -4.757 1.00 93.00 96 GLY A N 1
ATOM 768 C CA . GLY A 1 96 ? 3.850 -9.362 -5.462 1.00 93.00 96 GLY A CA 1
ATOM 769 C C . GLY A 1 96 ? 3.568 -9.312 -6.967 1.00 93.00 96 GLY A C 1
ATOM 770 O O . GLY A 1 96 ? 4.469 -9.540 -7.775 1.00 93.00 96 GLY A O 1
ATOM 771 N N . ASN A 1 97 ? 2.347 -8.935 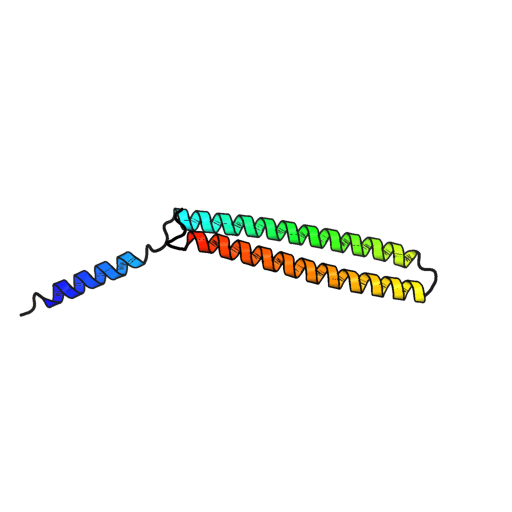-7.353 1.00 94.38 97 ASN A N 1
ATOM 772 C CA . ASN A 1 97 ? 1.967 -8.755 -8.753 1.00 94.38 97 ASN A CA 1
ATOM 773 C C . ASN A 1 97 ? 2.777 -7.639 -9.423 1.00 94.38 97 ASN A C 1
ATOM 775 O O . ASN A 1 97 ? 3.256 -7.820 -10.541 1.00 94.38 97 ASN A O 1
ATOM 779 N N . LEU A 1 98 ? 2.965 -6.505 -8.745 1.00 93.44 98 LEU A N 1
ATOM 780 C CA . LEU A 1 98 ? 3.759 -5.394 -9.263 1.00 93.44 98 LEU A CA 1
ATOM 781 C C . LEU A 1 98 ? 5.219 -5.802 -9.491 1.00 93.44 98 LEU A C 1
ATOM 783 O O . LEU A 1 98 ? 5.770 -5.542 -10.559 1.00 93.44 98 LEU A O 1
ATOM 787 N N . MET A 1 99 ? 5.829 -6.495 -8.527 1.00 91.00 99 MET A N 1
ATOM 788 C CA . MET A 1 99 ? 7.201 -6.997 -8.646 1.00 91.00 99 MET A CA 1
ATOM 789 C C . MET A 1 99 ? 7.348 -8.014 -9.781 1.00 91.00 99 MET A C 1
ATOM 791 O O . MET A 1 99 ? 8.340 -7.974 -10.514 1.00 91.00 99 MET A O 1
ATOM 795 N N . ALA A 1 100 ? 6.363 -8.901 -9.954 1.00 93.44 100 ALA A N 1
ATOM 796 C CA . ALA A 1 100 ? 6.347 -9.870 -11.043 1.00 93.44 100 ALA A CA 1
ATOM 797 C C . ALA A 1 100 ? 6.249 -9.182 -12.413 1.00 93.44 100 ALA A C 1
ATOM 799 O O . ALA A 1 100 ? 7.033 -9.507 -13.304 1.00 93.44 100 ALA A O 1
ATOM 800 N N . ARG A 1 101 ? 5.353 -8.193 -12.568 1.00 93.44 101 ARG A N 1
ATOM 801 C CA . ARG A 1 101 ? 5.249 -7.381 -13.794 1.00 93.44 101 ARG A CA 1
ATOM 802 C C . ARG A 1 101 ? 6.546 -6.635 -14.079 1.00 93.44 101 ARG A C 1
ATOM 804 O O . ARG A 1 101 ? 7.114 -6.809 -15.146 1.00 93.44 101 ARG A O 1
ATOM 811 N N . MET A 1 102 ? 7.062 -5.899 -13.094 1.00 91.75 102 MET A N 1
ATOM 812 C CA . MET A 1 102 ? 8.312 -5.145 -13.212 1.00 91.75 102 MET A CA 1
ATOM 813 C C . MET A 1 102 ? 9.476 -6.043 -13.659 1.00 91.75 102 MET A C 1
ATOM 815 O O . MET A 1 102 ? 10.252 -5.662 -14.532 1.00 91.75 102 MET A O 1
ATOM 819 N N . SER A 1 103 ? 9.583 -7.245 -13.086 1.00 89.25 103 SER A N 1
ATOM 820 C CA . SER A 1 103 ? 10.621 -8.217 -13.452 1.00 89.25 103 SER A CA 1
ATOM 821 C C . SER A 1 103 ? 10.420 -8.765 -14.866 1.00 89.25 103 SER A C 1
ATOM 823 O O . SER A 1 103 ? 11.375 -8.839 -15.635 1.00 89.25 103 SER A O 1
ATOM 825 N N . ASN A 1 104 ? 9.186 -9.123 -15.227 1.00 90.88 104 ASN A N 1
ATOM 826 C CA . ASN A 1 104 ? 8.848 -9.613 -16.562 1.00 90.88 104 ASN A CA 1
ATOM 827 C C . ASN A 1 104 ? 9.131 -8.558 -17.642 1.00 90.88 104 ASN A C 1
ATOM 829 O O . ASN A 1 104 ? 9.747 -8.866 -18.659 1.00 90.88 104 ASN A O 1
ATOM 833 N N . ASP A 1 105 ? 8.740 -7.311 -17.397 1.00 89.12 105 ASP A N 1
ATOM 834 C CA . ASP A 1 105 ? 8.915 -6.202 -18.333 1.00 89.12 105 ASP A CA 1
ATOM 835 C C . ASP A 1 105 ? 10.395 -5.813 -18.466 1.00 89.12 105 ASP A C 1
ATOM 837 O O . ASP A 1 105 ? 10.867 -5.507 -19.559 1.00 89.12 105 ASP A O 1
ATOM 841 N N . ALA A 1 106 ? 11.171 -5.896 -17.379 1.00 86.69 106 ALA A N 1
ATOM 842 C CA . ALA A 1 106 ? 12.615 -5.684 -17.420 1.00 86.69 106 ALA A CA 1
ATOM 843 C C . ALA A 1 106 ? 13.343 -6.778 -18.225 1.00 86.69 106 ALA A C 1
ATOM 845 O O . ALA A 1 106 ? 14.207 -6.468 -19.045 1.00 86.69 106 ALA A O 1
ATOM 846 N N . VAL A 1 107 ? 12.977 -8.052 -18.032 1.00 86.69 107 VAL A N 1
ATOM 847 C CA . VAL A 1 107 ? 13.598 -9.196 -18.726 1.00 86.69 107 VAL A CA 1
ATOM 848 C C . VAL A 1 107 ? 13.266 -9.216 -20.221 1.00 86.69 107 VAL A C 1
ATOM 850 O O . VAL A 1 107 ? 14.078 -9.696 -21.013 1.00 86.69 107 VAL A O 1
A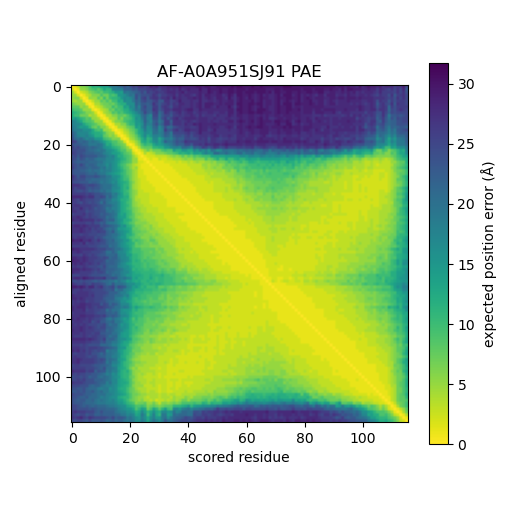TOM 853 N N . GLN A 1 108 ? 12.132 -8.652 -20.646 1.00 86.75 108 GLN A N 1
ATOM 854 C CA . GLN A 1 108 ? 11.800 -8.530 -22.072 1.00 86.75 108 GLN A CA 1
ATOM 855 C C . GLN A 1 108 ? 12.854 -7.745 -22.862 1.00 86.75 108 GLN A C 1
ATOM 857 O O . GLN A 1 108 ? 13.146 -8.116 -23.997 1.00 86.75 108 GLN A O 1
ATOM 862 N N . TRP A 1 109 ? 13.486 -6.736 -22.254 1.00 80.69 109 TRP A N 1
ATOM 863 C CA . TRP A 1 109 ? 14.573 -5.976 -22.882 1.00 80.69 109 TRP A CA 1
ATOM 864 C C . TRP A 1 109 ? 15.889 -6.756 -22.978 1.00 80.69 109 TRP A C 1
ATOM 866 O O . TRP A 1 109 ? 16.733 -6.434 -23.804 1.00 80.69 109 TRP A O 1
ATOM 876 N N . LEU A 1 110 ? 16.063 -7.798 -22.164 1.00 73.31 110 LEU A N 1
ATOM 877 C CA . LEU A 1 110 ? 17.228 -8.685 -22.206 1.00 73.31 110 LEU A CA 1
ATOM 878 C C . LEU A 1 110 ? 17.004 -9.892 -23.132 1.00 73.31 110 LEU A C 1
ATOM 880 O O . LEU A 1 110 ? 17.947 -10.593 -23.491 1.00 73.31 110 LEU A O 1
ATOM 884 N N . SER A 1 111 ? 15.764 -10.173 -23.533 1.00 73.12 111 SER A N 1
ATOM 885 C CA . SER A 1 111 ? 15.475 -11.318 -24.391 1.00 73.12 111 SER A CA 1
ATOM 886 C C . SER A 1 111 ? 15.793 -10.998 -25.857 1.00 73.12 111 SER A C 1
ATOM 888 O O . SER A 1 111 ? 15.273 -10.017 -26.393 1.00 73.12 111 SER A O 1
ATOM 890 N N . PRO A 1 112 ? 16.550 -11.851 -26.576 1.00 60.00 112 PRO A N 1
ATOM 891 C CA . PRO A 1 112 ? 16.838 -11.6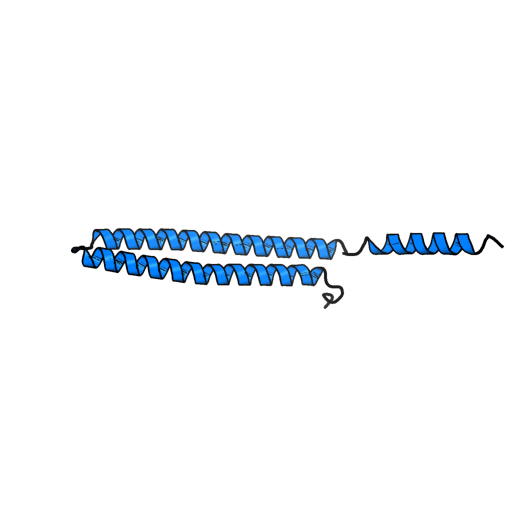50 -27.999 1.00 60.00 112 PRO A CA 1
ATOM 892 C C . PRO A 1 112 ? 15.577 -11.616 -28.888 1.00 60.00 112 PRO A C 1
ATOM 894 O O . PRO A 1 112 ? 15.641 -11.122 -30.013 1.00 60.00 112 PRO A O 1
ATOM 897 N N . ASN A 1 113 ? 14.431 -12.081 -28.372 1.00 56.34 113 ASN A N 1
ATOM 898 C CA . ASN A 1 113 ? 13.128 -12.071 -29.045 1.00 56.34 113 ASN A CA 1
ATOM 899 C C . ASN A 1 113 ? 12.230 -10.870 -28.673 1.00 56.34 113 ASN A C 1
ATOM 901 O O . ASN A 1 113 ? 11.125 -10.776 -29.196 1.00 56.34 113 ASN A O 1
ATOM 905 N N . GLY A 1 114 ? 12.672 -9.944 -27.810 1.00 53.06 114 GLY A N 1
ATOM 906 C CA . GLY A 1 114 ? 11.925 -8.722 -27.446 1.00 53.06 114 GLY A CA 1
ATOM 907 C C . GLY A 1 114 ? 11.889 -7.643 -28.540 1.00 53.06 114 GLY A C 1
ATOM 908 O O . GLY A 1 114 ? 11.411 -6.535 -28.313 1.00 53.06 114 GLY A O 1
ATOM 909 N N . ARG A 1 115 ?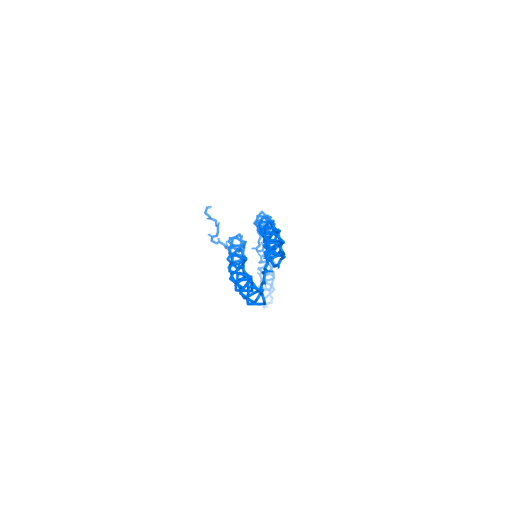 12.415 -7.955 -29.731 1.00 50.84 115 ARG A N 1
ATOM 910 C CA . ARG A 1 115 ? 12.443 -7.096 -30.920 1.00 50.84 115 ARG A CA 1
ATOM 911 C C . ARG A 1 115 ? 11.147 -7.277 -31.721 1.00 50.84 115 ARG A C 1
ATOM 913 O O . ARG A 1 115 ? 11.157 -7.964 -32.740 1.00 50.84 115 ARG A O 1
ATOM 920 N N . ALA A 1 116 ? 10.047 -6.706 -31.244 1.00 47.09 116 ALA A N 1
ATOM 921 C CA . ALA A 1 116 ? 8.846 -6.475 -32.051 1.00 47.09 116 ALA A CA 1
ATOM 922 C C . ALA A 1 116 ? 8.674 -4.972 -32.289 1.00 47.09 116 ALA A C 1
ATOM 924 O O . ALA A 1 116 ? 8.909 -4.202 -31.330 1.00 47.09 116 ALA A O 1
#

Nearest PDB structures (foldseek):
  5izs-assembly2_D  TM=9.249E-01  e=3.673E-01  synthetic construct
  5izs-assembly2_E  TM=9.374E-01  e=5.262E-01  synthetic construct
  5ip0-assembly2_E  TM=7.231E-01  e=2.564E-01  Aeromonas hydrophila
  4ke2-assembly2_B  TM=7.349E-01  e=5.449E+00  Pseudopleuronectes americanus

Radius of gyration: 28.13 Å; Cα contacts (8 Å, |Δi|>4): 39; chains: 1; bounding box: 74×36×67 Å

Mean predicted aligned error: 11.2 Å

Sequence (116 aa):
MTARTERTASKVETRADDRMTEFPAPDLMKMTTTLMNGWTELNTHLLSFAQTSIRNNLDAAQELRNCQSPQEVLDTQMRVARKTYEDYLEEARNIGNLMARMSNDAVQWLSPNGRA

pLDDT: mean 82.57, std 17.84, range [47.09, 97.62]

Foldseek 3Di:
DPVVVVVVVVVVVVVVVVCVCLAPPVLVVQLVVLLVVLVVVLVVLVVVLVVVLVVLVVVLVVQCVVDPDPVSNVVSVVVSVVVVVVSVVVSVVVSVVSVVVSVVSSCLSSDPPVPD

Secondary structure (DSSP, 8-state):
--HHHHHHHHHHHHHHGGGS--S-HHHHHHHHHHHHHHHHHHHHHHHHHHHHHHHHHHHHHHHHHH--SHHHHHHHHHHHHHHHHHHHHHHHHHHHHHHHHHHHHHHHTTSTT---

Solvent-accessible surface area (backbone atoms only — not comparable to full-atom values): 6505 Å² total; per-residue (Å²): 144,65,75,72,61,55,59,54,53,60,59,49,57,64,57,58,65,70,57,76,70,78,67,58,68,71,36,56,50,51,25,50,51,42,44,52,52,42,50,50,54,50,52,54,50,53,52,52,50,52,53,48,51,52,50,54,52,50,54,50,53,52,51,55,72,68,45,90,44,74,65,50,44,50,53,50,50,53,51,50,52,52,48,54,52,52,55,48,56,52,49,53,51,53,52,51,51,50,53,52,49,32,50,53,61,27,48,38,51,73,39,93,78,57,80,123